Protein AF-A0A392NB30-F1 (afdb_monomer)

Radius of gyration: 16.65 Å; Cα contacts (8 Å, |Δi|>4): 95; chains: 1; bounding box: 42×25×42 Å

Nearest PDB structures (foldseek):
  8j9j-assembly1_S3  TM=2.472E-01  e=7.189E+00  Euglena gracilis

InterPro domains:
  IPR003953 FAD-dependent oxidoreductase 2, FAD-binding domain [PF00890] (4-85)
  IPR030664 FAD-dependent oxidoreductase SdhA/FrdA/AprA [PTHR11632] (3-85)
  IPR036188 FAD/NAD(P)-binding domain superfamily [G3DSA:3.50.50.60] (1-84)
  IPR036188 FAD/NAD(P)-binding domain superfamily [SSF51905] (3-79)

Sequence (85 aa):
MDSDGTCQGVIALNMEDGTLHRFQAASTILATGGYGRAYFSATSAHTCTGDGNAMVARAGIPLEDLEFVQFHPTGIYGAGCLITE

Secondary structure (DSSP, 8-state):
--TT----EEEEE-TTT--EEEEE-S---------GGGSSS-SS-TT-S-HHHHHHHHTTPPP--TT-----TTBPTTT-PBPP-

Solvent-accessible surface area (backbone atoms only — not comparable to full-atom values): 5646 Å² total; per-residue (Å²): 100,56,97,85,67,47,66,53,48,50,77,45,72,40,86,89,80,69,47,80,44,76,50,74,37,92,72,75,84,85,83,62,74,52,44,48,56,80,44,97,78,42,65,54,56,92,78,22,64,23,64,49,60,51,51,40,49,74,70,72,42,86,85,76,73,82,84,72,74,88,80,75,93,53,44,40,84,96,75,20,48,74,50,84,132

pLDDT: mean 97.42, std 1.93, range [87.88, 98.75]

Organism: NCBI:txid97028

Structure (mmCIF, N/CA/C/O backbone):
data_AF-A0A392NB30-F1
#
_entry.id   AF-A0A392NB30-F1
#
loop_
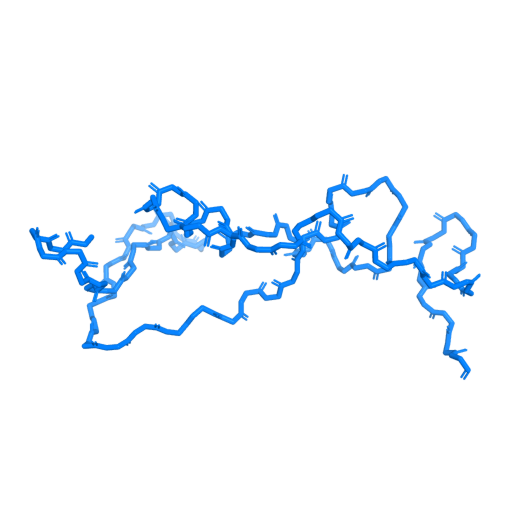_atom_site.group_PDB
_atom_site.id
_atom_site.type_symbol
_atom_site.label_atom_id
_atom_site.label_alt_id
_atom_site.label_comp_id
_atom_site.label_asym_id
_atom_site.label_entity_id
_atom_site.label_seq_id
_atom_site.pdbx_PDB_ins_code
_atom_site.Cartn_x
_atom_site.Cartn_y
_atom_site.Cartn_z
_atom_site.occupancy
_atom_site.B_iso_or_equiv
_atom_site.auth_seq_id
_atom_site.auth_comp_id
_atom_site.auth_asym_id
_atom_site.auth_atom_id
_atom_site.pdbx_PDB_model_num
ATOM 1 N N . MET A 1 1 ? -11.070 7.836 14.246 1.00 87.88 1 MET A N 1
ATOM 2 C CA . MET A 1 1 ? -10.396 8.171 15.512 1.00 87.88 1 MET A CA 1
ATOM 3 C C . MET A 1 1 ? -11.441 8.649 16.493 1.00 87.88 1 MET A C 1
ATOM 5 O O . MET A 1 1 ? -12.523 9.031 16.049 1.00 87.88 1 MET A O 1
ATOM 9 N N . ASP A 1 2 ? -11.161 8.561 17.785 1.00 92.62 2 ASP A N 1
ATOM 10 C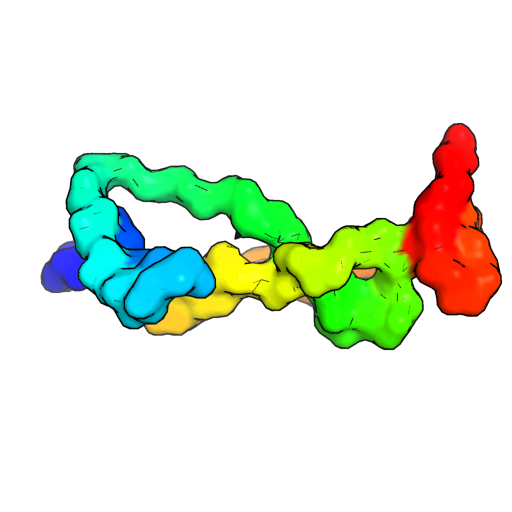 CA . ASP A 1 2 ? -11.966 9.258 18.791 1.00 92.62 2 ASP A CA 1
ATOM 11 C C . ASP A 1 2 ? -11.635 10.762 18.822 1.00 92.62 2 ASP A C 1
ATOM 13 O O . A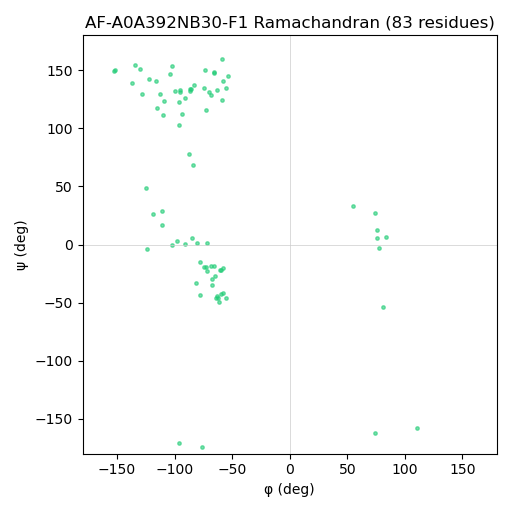SP A 1 2 ? -10.898 11.265 17.969 1.00 92.62 2 ASP A O 1
ATOM 17 N N . SER A 1 3 ? -12.218 11.485 19.780 1.00 91.00 3 SER A N 1
ATOM 18 C CA . SER A 1 3 ? -11.985 12.919 19.982 1.00 91.00 3 SER A CA 1
ATOM 19 C C . SER A 1 3 ? -10.533 13.268 20.298 1.00 91.00 3 SER A C 1
ATOM 21 O O . SER A 1 3 ? -10.127 14.402 20.062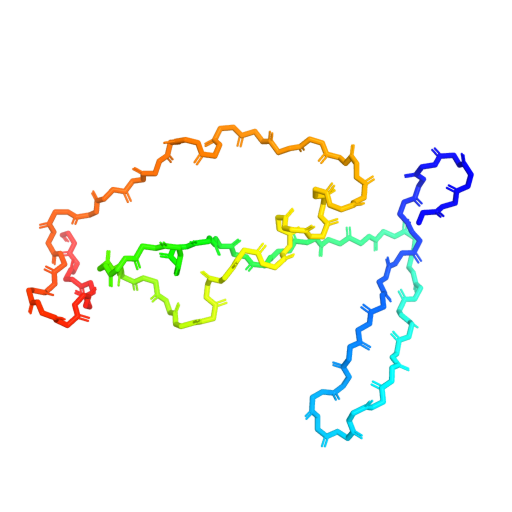 1.00 91.00 3 SER A O 1
ATOM 23 N N . ASP A 1 4 ? -9.762 12.302 20.794 1.00 93.19 4 ASP A N 1
ATOM 24 C CA . ASP A 1 4 ? -8.391 12.497 21.261 1.00 93.19 4 ASP A CA 1
ATOM 25 C C . ASP A 1 4 ? -7.368 12.098 20.180 1.00 93.19 4 ASP A C 1
ATOM 27 O O . ASP A 1 4 ? -6.160 12.155 20.399 1.00 93.19 4 ASP A O 1
ATOM 31 N N . GLY A 1 5 ? -7.842 11.704 18.990 1.00 93.56 5 GLY A N 1
ATOM 32 C CA . GLY A 1 5 ? -7.004 11.288 17.864 1.00 93.56 5 GLY A CA 1
ATOM 33 C C . GLY A 1 5 ? -6.559 9.824 17.926 1.00 93.56 5 GLY A C 1
ATOM 34 O O . GLY A 1 5 ? -5.794 9.378 17.068 1.00 93.56 5 GLY A O 1
ATOM 35 N N . THR A 1 6 ? -7.054 9.038 18.882 1.00 96.62 6 THR A N 1
ATOM 36 C CA . THR A 1 6 ? -6.665 7.631 19.021 1.00 96.62 6 THR A CA 1
ATOM 37 C C . THR A 1 6 ? -7.317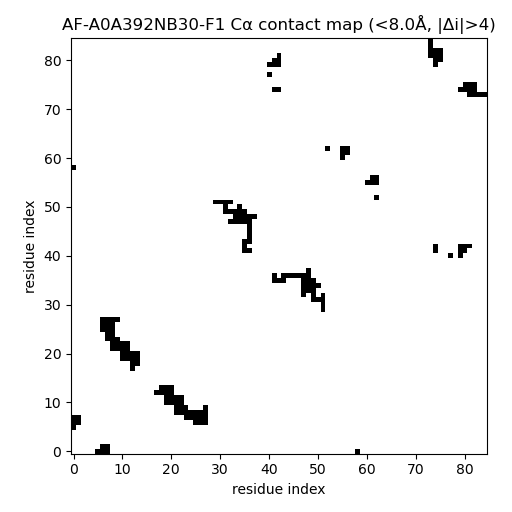 6.791 17.925 1.00 96.62 6 THR A C 1
ATOM 39 O O . THR A 1 6 ? -8.508 6.920 17.610 1.00 96.62 6 THR A O 1
ATOM 42 N N . CYS A 1 7 ? -6.532 5.909 17.304 1.00 97.38 7 CYS A N 1
ATOM 43 C CA . CYS A 1 7 ? -7.055 4.929 16.360 1.00 97.38 7 CYS A CA 1
ATOM 44 C C . CYS A 1 7 ? -7.915 3.897 17.104 1.00 97.38 7 CYS A C 1
ATOM 46 O O . CYS A 1 7 ? -7.466 3.299 18.071 1.00 97.38 7 CYS A O 1
ATOM 48 N N . GLN A 1 8 ? -9.139 3.672 16.626 1.00 97.62 8 GLN A N 1
ATOM 49 C CA . GLN A 1 8 ? -10.122 2.777 17.255 1.00 97.62 8 GLN A CA 1
ATOM 50 C C . GLN A 1 8 ? -10.372 1.510 16.415 1.00 97.62 8 GLN A C 1
ATOM 52 O O . GLN A 1 8 ? -11.395 0.841 16.577 1.00 97.62 8 GLN A O 1
ATOM 57 N N . GLY A 1 9 ? -9.478 1.214 15.464 1.00 98.12 9 GLY A N 1
ATOM 58 C CA . GLY A 1 9 ? -9.653 0.159 14.470 1.00 98.12 9 GLY A CA 1
ATOM 59 C C . GLY A 1 9 ? -9.866 0.673 13.045 1.00 98.12 9 GLY A C 1
ATOM 60 O O . GLY A 1 9 ? -9.509 1.807 12.720 1.00 98.12 9 GLY A O 1
ATOM 61 N N . VAL A 1 10 ? -10.465 -0.163 12.191 1.00 98.44 10 VAL A N 1
ATOM 62 C CA . VAL A 1 10 ? -10.682 0.122 10.760 1.00 98.44 10 VAL A CA 1
ATOM 63 C C . VAL A 1 10 ? -12.099 -0.221 10.303 1.00 98.44 10 VAL A C 1
ATOM 65 O O . VAL A 1 10 ? -12.771 -1.089 10.863 1.00 98.44 10 VAL A O 1
ATOM 68 N N . ILE A 1 11 ? -12.542 0.464 9.248 1.00 98.31 11 ILE A N 1
ATOM 69 C CA . ILE A 1 11 ? -13.675 0.041 8.422 1.00 98.31 11 ILE A CA 1
ATOM 70 C C . ILE A 1 11 ? -13.094 -0.625 7.179 1.00 98.31 11 ILE A C 1
ATOM 72 O O . ILE A 1 11 ? -12.202 -0.054 6.552 1.00 98.31 11 ILE A O 1
ATOM 76 N N . ALA A 1 12 ? -13.601 -1.799 6.820 1.00 98.62 12 ALA A N 1
ATOM 77 C CA . ALA A 1 12 ? -13.192 -2.510 5.617 1.00 98.62 12 ALA A CA 1
ATOM 78 C C . ALA A 1 12 ? -14.406 -2.937 4.791 1.00 98.62 12 ALA A C 1
ATOM 80 O O . ALA A 1 12 ? -15.487 -3.187 5.328 1.00 98.62 12 ALA A O 1
ATOM 81 N N . LEU A 1 13 ? -14.201 -3.027 3.480 1.00 98.62 13 LEU A N 1
ATOM 82 C CA . LEU A 1 13 ? -15.140 -3.624 2.541 1.00 98.62 13 LEU A CA 1
ATOM 83 C C . LEU A 1 13 ? -14.809 -5.111 2.405 1.00 98.62 13 LEU A C 1
ATOM 85 O O . LEU A 1 13 ? -13.672 -5.456 2.081 1.00 98.62 13 LEU A O 1
ATOM 89 N N . ASN A 1 14 ? -15.789 -5.985 2.625 1.00 98.50 14 ASN A N 1
ATOM 90 C CA . ASN A 1 14 ? -15.665 -7.376 2.223 1.00 98.50 14 ASN A CA 1
ATOM 91 C C . ASN A 1 14 ? -15.777 -7.451 0.695 1.00 98.50 14 ASN A C 1
ATOM 93 O O . ASN A 1 14 ? -16.809 -7.118 0.116 1.00 98.50 14 ASN A O 1
ATOM 97 N N . MET A 1 15 ? -14.699 -7.878 0.046 1.00 98.19 15 MET A N 1
ATOM 98 C CA . MET A 1 15 ? -14.620 -7.944 -1.412 1.00 98.19 15 MET A CA 1
ATOM 99 C C . MET A 1 15 ? -15.460 -9.081 -2.012 1.00 98.19 15 MET A C 1
ATOM 101 O O . MET A 1 15 ? -15.754 -9.033 -3.202 1.00 98.19 15 MET A O 1
ATOM 105 N N . GLU A 1 16 ? -15.840 -10.090 -1.220 1.00 98.50 16 GLU A N 1
ATOM 106 C CA . GLU A 1 16 ? -16.652 -11.220 -1.690 1.00 98.50 16 GLU A CA 1
ATOM 107 C C . GLU A 1 16 ? -18.137 -10.852 -1.826 1.00 98.50 16 GLU A C 1
ATOM 109 O O . GLU A 1 16 ? -18.767 -11.199 -2.823 1.00 98.50 16 GLU A O 1
ATOM 114 N N . ASP A 1 17 ? -18.690 -10.128 -0.848 1.00 98.25 17 ASP A N 1
ATOM 115 C CA . ASP A 1 17 ? -20.135 -9.869 -0.747 1.00 98.25 17 ASP A CA 1
ATOM 116 C C . ASP A 1 17 ? -20.519 -8.376 -0.701 1.00 98.25 17 ASP A C 1
ATOM 118 O O . ASP A 1 17 ? -21.704 -8.037 -0.694 1.00 98.25 17 ASP A O 1
ATOM 122 N N . GLY A 1 18 ? -19.541 -7.467 -0.679 1.00 98.50 18 GLY A N 1
ATOM 123 C CA . GLY A 1 18 ? -19.752 -6.018 -0.654 1.00 98.50 18 GLY A CA 1
ATOM 124 C C . GLY A 1 18 ? -20.197 -5.449 0.697 1.00 98.50 18 GLY A C 1
ATOM 125 O O . GLY A 1 18 ? -20.504 -4.257 0.784 1.00 98.50 18 GLY A O 1
ATOM 126 N N . THR A 1 19 ? -20.246 -6.253 1.760 1.00 98.75 19 THR A N 1
ATOM 127 C CA . THR A 1 19 ? -20.631 -5.775 3.094 1.00 98.75 19 THR A CA 1
ATOM 128 C C . THR A 1 19 ? -19.528 -4.937 3.741 1.00 98.75 19 THR A C 1
ATOM 130 O O . THR A 1 19 ? -18.336 -5.126 3.497 1.00 98.75 19 THR A O 1
ATOM 133 N N . LEU A 1 20 ? -19.919 -3.988 4.595 1.00 98.62 20 LEU A N 1
ATOM 134 C CA . LEU A 1 20 ? -18.978 -3.187 5.378 1.00 98.62 20 LEU A CA 1
ATOM 135 C C . LEU A 1 20 ? -18.795 -3.786 6.769 1.00 98.62 20 LEU A C 1
ATOM 137 O O . LEU A 1 20 ? -19.766 -4.033 7.485 1.00 98.62 20 LEU A O 1
ATOM 141 N N . HIS A 1 21 ? -17.539 -3.940 7.174 1.00 98.44 21 HIS A N 1
ATOM 142 C CA . HIS A 1 21 ? -17.152 -4.487 8.470 1.00 98.44 21 HIS A CA 1
ATOM 143 C C . HIS A 1 21 ? -16.413 -3.439 9.290 1.00 98.44 21 HIS A C 1
ATOM 145 O O . HIS A 1 21 ? -15.596 -2.677 8.770 1.00 98.44 21 HIS A O 1
ATOM 151 N N . ARG A 1 22 ? -16.693 -3.411 10.595 1.00 98.31 22 ARG A N 1
ATOM 152 C CA . ARG A 1 22 ? -15.983 -2.580 11.574 1.00 98.31 22 ARG A CA 1
ATOM 153 C C . ARG A 1 22 ? -15.148 -3.485 12.461 1.00 98.31 22 ARG A C 1
ATOM 155 O O . ARG A 1 22 ? -15.695 -4.213 13.283 1.00 98.31 22 ARG A O 1
ATOM 162 N N . PHE A 1 23 ? -13.834 -3.394 12.326 1.00 98.31 23 PHE A N 1
ATOM 163 C CA . PHE A 1 23 ? -12.895 -4.097 13.189 1.00 98.31 23 PHE A CA 1
ATOM 164 C C . PHE A 1 23 ? -12.452 -3.136 14.284 1.00 98.31 23 PHE A C 1
ATOM 166 O O . PHE A 1 23 ? -11.659 -2.239 14.012 1.00 98.31 23 PHE A O 1
ATOM 173 N N . GLN A 1 24 ? -12.994 -3.283 15.494 1.00 98.12 24 GLN A N 1
ATOM 174 C CA . GLN A 1 24 ? -12.576 -2.502 16.662 1.00 98.12 24 GLN A CA 1
ATOM 175 C C . GLN A 1 24 ? -11.398 -3.180 17.357 1.00 98.12 24 GLN A C 1
ATOM 177 O O . GLN A 1 24 ? -11.427 -4.387 17.594 1.00 98.12 24 GLN A O 1
ATOM 182 N N . ALA A 1 25 ? -10.374 -2.405 17.703 1.00 97.62 25 ALA A N 1
ATOM 183 C CA . ALA A 1 25 ? -9.195 -2.909 18.396 1.00 97.62 25 ALA A CA 1
ATOM 184 C C . ALA A 1 25 ? -8.543 -1.804 19.230 1.00 97.62 25 ALA A C 1
ATOM 186 O O . ALA A 1 25 ? -8.567 -0.640 18.837 1.00 97.62 25 ALA A O 1
ATOM 187 N N . ALA A 1 26 ? -7.916 -2.187 20.347 1.00 96.88 26 ALA A N 1
ATOM 188 C CA . ALA A 1 26 ? -7.122 -1.269 21.169 1.00 96.88 26 ALA A CA 1
ATOM 189 C C . ALA A 1 26 ? -5.842 -0.798 20.450 1.00 96.88 26 ALA A C 1
ATOM 191 O O . ALA A 1 26 ? -5.384 0.316 20.673 1.00 96.88 26 ALA A O 1
ATOM 192 N N . SER A 1 27 ? -5.298 -1.637 19.560 1.00 97.56 27 SER A N 1
ATOM 193 C CA . SER A 1 27 ? -4.136 -1.331 18.723 1.00 97.56 27 SER A CA 1
ATOM 194 C C . SER A 1 27 ? -4.379 -1.826 17.301 1.00 97.56 27 SER A C 1
ATOM 196 O O . SER A 1 27 ? -4.900 -2.921 17.103 1.00 97.56 27 SER A O 1
ATOM 198 N N . THR A 1 28 ? -3.980 -1.033 16.306 1.00 98.12 28 THR A N 1
ATOM 199 C CA . THR A 1 28 ? -4.092 -1.363 14.875 1.00 98.12 28 THR A CA 1
ATOM 200 C C . THR A 1 28 ? -2.737 -1.171 14.210 1.00 98.12 28 THR A C 1
ATOM 202 O O . THR A 1 28 ? -2.131 -0.113 14.356 1.00 98.12 28 THR A O 1
ATOM 205 N N . ILE A 1 29 ? -2.269 -2.178 13.470 1.00 98.19 29 ILE A N 1
ATOM 206 C CA . ILE A 1 29 ? -0.997 -2.135 12.741 1.00 98.19 29 ILE A CA 1
ATOM 207 C C . ILE A 1 29 ? -1.300 -2.056 11.246 1.00 98.19 29 ILE A C 1
ATOM 209 O O . ILE A 1 29 ? -1.978 -2.928 10.704 1.00 98.19 29 ILE A O 1
ATOM 213 N N . LEU A 1 30 ? -0.779 -1.028 10.575 1.00 98.31 30 LEU A N 1
ATOM 214 C CA . LEU A 1 30 ? -0.792 -0.946 9.117 1.00 98.31 30 LEU A CA 1
ATOM 215 C C . LEU A 1 30 ? 0.525 -1.506 8.574 1.00 98.31 30 LEU A C 1
ATOM 217 O O . LEU A 1 30 ? 1.583 -0.920 8.768 1.00 98.31 30 LEU A O 1
ATOM 221 N N . ALA A 1 31 ? 0.443 -2.642 7.887 1.00 98.38 31 ALA A N 1
ATOM 222 C CA . ALA A 1 31 ? 1.567 -3.305 7.225 1.00 98.38 31 ALA A CA 1
ATOM 223 C C . ALA A 1 31 ? 1.243 -3.538 5.738 1.00 98.38 31 ALA A C 1
ATOM 225 O O . ALA A 1 31 ? 1.358 -4.641 5.215 1.00 98.38 31 ALA A O 1
ATOM 226 N N . THR A 1 32 ? 0.758 -2.493 5.062 1.00 98.44 32 THR A N 1
ATOM 227 C CA . THR A 1 32 ? 0.124 -2.578 3.732 1.00 98.44 32 THR A CA 1
ATOM 228 C C . THR A 1 32 ? 1.102 -2.559 2.550 1.00 98.44 32 THR A C 1
ATOM 230 O O . THR A 1 32 ? 0.669 -2.496 1.404 1.00 98.44 32 THR A O 1
ATOM 233 N N . GLY A 1 33 ? 2.414 -2.589 2.800 1.00 98.44 33 GLY A N 1
ATOM 234 C CA . GLY A 1 33 ? 3.439 -2.475 1.757 1.00 98.44 33 GLY A CA 1
ATOM 235 C C . GLY A 1 33 ? 3.593 -1.055 1.194 1.00 98.44 33 GLY A C 1
ATOM 236 O O . GLY A 1 33 ? 3.198 -0.081 1.830 1.00 98.44 33 GLY A O 1
ATOM 237 N N . GLY A 1 34 ? 4.215 -0.946 0.014 1.00 98.19 34 GLY A N 1
ATOM 238 C CA . GLY A 1 34 ? 4.535 0.329 -0.642 1.00 98.19 34 GLY A CA 1
ATOM 239 C C . GLY A 1 34 ? 3.522 0.789 -1.701 1.00 98.19 34 GLY A C 1
ATOM 240 O O . GLY A 1 34 ? 2.462 0.194 -1.891 1.00 98.19 34 GLY A O 1
ATOM 241 N N . TYR A 1 35 ? 3.892 1.844 -2.433 1.00 98.50 35 TYR A N 1
ATOM 242 C CA . TYR A 1 35 ? 3.055 2.536 -3.429 1.00 98.50 35 TYR A CA 1
ATOM 243 C C . TYR A 1 35 ? 3.642 2.501 -4.854 1.00 98.50 35 TYR A C 1
ATOM 245 O O . TYR A 1 35 ? 3.370 3.375 -5.675 1.00 98.50 35 TYR A O 1
ATOM 253 N N . GLY A 1 36 ? 4.454 1.487 -5.177 1.00 98.25 36 GLY A N 1
ATOM 254 C CA . GLY A 1 36 ? 5.176 1.413 -6.455 1.00 98.25 36 GLY A CA 1
ATOM 255 C C . GLY A 1 36 ? 4.284 1.447 -7.702 1.00 98.25 36 GLY A C 1
ATOM 256 O O . GLY A 1 36 ? 4.748 1.833 -8.774 1.00 98.25 36 GLY A O 1
ATOM 257 N N . ARG A 1 37 ? 2.984 1.137 -7.576 1.00 98.00 37 ARG A N 1
ATOM 258 C CA . ARG A 1 37 ? 2.013 1.276 -8.675 1.00 98.00 37 ARG A CA 1
ATOM 259 C C . ARG A 1 37 ? 1.629 2.705 -9.040 1.00 98.00 37 ARG A C 1
ATOM 261 O O . ARG A 1 37 ? 0.882 2.886 -9.995 1.00 98.00 37 ARG A O 1
ATOM 268 N N . ALA A 1 38 ? 2.196 3.704 -8.373 1.00 98.06 38 ALA A N 1
ATOM 269 C CA . ALA A 1 38 ? 2.185 5.083 -8.850 1.00 98.06 38 ALA A CA 1
ATOM 270 C C . ALA A 1 38 ? 3.041 5.296 -10.121 1.00 98.06 38 ALA A C 1
ATOM 272 O O . ALA A 1 38 ? 2.854 6.290 -10.819 1.00 98.06 38 ALA A O 1
ATOM 273 N N . TYR A 1 39 ? 3.964 4.379 -10.441 1.00 98.31 39 TYR A N 1
ATOM 274 C CA . TYR A 1 39 ? 4.881 4.494 -11.579 1.00 98.31 39 TYR A CA 1
ATOM 275 C C . TYR A 1 39 ? 4.469 3.597 -12.749 1.00 98.31 39 TYR A C 1
ATOM 277 O O . TYR A 1 39 ? 3.974 2.486 -12.561 1.00 98.31 39 TYR A O 1
ATOM 285 N N . PHE A 1 40 ? 4.726 4.066 -13.977 1.00 97.75 40 PHE A N 1
ATOM 286 C CA . PHE A 1 40 ? 4.407 3.324 -15.203 1.00 97.75 40 PHE A CA 1
ATOM 287 C C . PHE A 1 40 ? 5.182 2.000 -15.314 1.00 97.75 40 PHE A C 1
ATOM 289 O O . PHE A 1 40 ? 4.604 0.970 -15.646 1.00 97.75 40 PHE A O 1
ATOM 296 N N . SER A 1 41 ? 6.483 2.027 -15.006 1.00 97.25 41 SER A N 1
ATOM 297 C CA . SER A 1 41 ? 7.356 0.850 -14.961 1.00 97.25 41 SER A CA 1
ATOM 298 C C . SER A 1 41 ? 7.828 0.631 -13.528 1.00 97.25 41 SER A C 1
ATOM 300 O O . SER A 1 41 ? 8.509 1.491 -12.973 1.00 97.25 41 SER A O 1
ATOM 302 N N . ALA A 1 42 ? 7.472 -0.509 -12.936 1.00 97.62 42 ALA A N 1
ATOM 303 C CA . ALA A 1 42 ? 7.812 -0.862 -11.560 1.00 97.62 42 ALA A CA 1
ATOM 304 C C . ALA A 1 42 ? 7.905 -2.385 -11.389 1.00 97.62 42 AL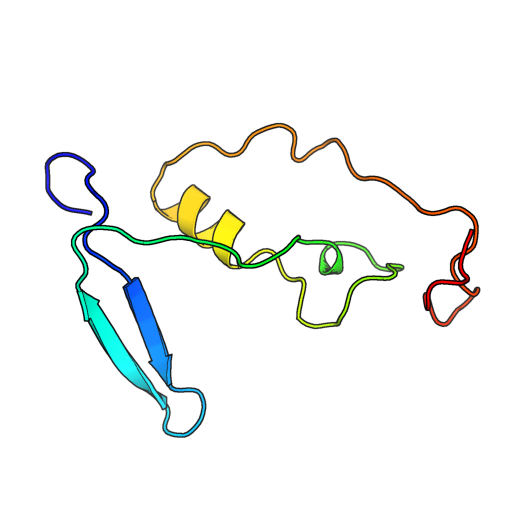A A C 1
ATOM 306 O O . ALA A 1 42 ? 7.175 -3.131 -12.041 1.00 97.62 42 ALA A O 1
ATOM 307 N N . THR A 1 43 ? 8.750 -2.836 -10.459 1.00 98.25 43 THR A N 1
ATOM 308 C CA . THR A 1 43 ? 8.863 -4.254 -10.063 1.00 98.25 43 THR A CA 1
ATOM 309 C C . THR A 1 43 ? 7.738 -4.702 -9.130 1.00 98.25 43 THR A C 1
ATOM 311 O O . THR A 1 43 ? 7.534 -5.896 -8.917 1.00 98.25 43 THR A O 1
ATOM 314 N N . SER A 1 44 ? 7.003 -3.749 -8.553 1.00 98.00 44 SER A N 1
ATOM 315 C CA . SER A 1 44 ? 5.958 -4.004 -7.568 1.00 98.00 44 SER A CA 1
ATOM 316 C C . SER A 1 44 ? 4.773 -4.780 -8.152 1.00 98.00 44 SER A C 1
ATOM 318 O O . SER A 1 44 ? 4.379 -4.605 -9.309 1.00 98.00 44 SER A O 1
ATOM 320 N N . ALA A 1 45 ? 4.124 -5.592 -7.317 1.00 98.25 45 ALA A N 1
ATOM 321 C CA . ALA A 1 45 ? 2.860 -6.232 -7.670 1.00 98.25 45 ALA A CA 1
ATOM 322 C C . ALA A 1 45 ? 1.775 -5.191 -8.006 1.00 98.25 45 ALA A C 1
ATOM 324 O O . ALA A 1 45 ? 1.867 -4.026 -7.61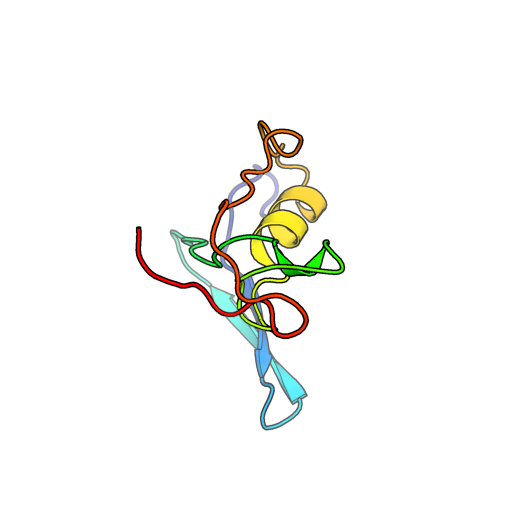5 1.00 98.25 45 ALA A O 1
ATOM 325 N N . HIS A 1 46 ? 0.728 -5.598 -8.732 1.00 97.88 46 HIS A N 1
ATOM 326 C CA . HIS A 1 46 ? -0.417 -4.727 -9.062 1.00 97.88 46 HIS A CA 1
ATOM 327 C C . HIS A 1 46 ? -1.149 -4.184 -7.831 1.00 97.88 46 HIS A C 1
ATOM 329 O O . HIS A 1 46 ? -1.793 -3.146 -7.916 1.00 97.88 46 HIS A O 1
ATOM 335 N N . THR A 1 47 ? -1.002 -4.849 -6.690 1.00 98.50 47 THR A N 1
ATOM 336 C CA . THR A 1 47 ? -1.635 -4.508 -5.413 1.00 98.50 47 THR A CA 1
ATOM 337 C C . THR A 1 47 ? -0.801 -3.572 -4.532 1.00 98.50 47 THR A C 1
ATOM 339 O O . THR A 1 47 ? -1.232 -3.223 -3.441 1.00 98.50 47 THR A O 1
ATOM 342 N N . CYS A 1 48 ? 0.390 -3.141 -4.964 1.00 98.50 48 CYS A N 1
ATOM 343 C CA . CYS A 1 48 ? 1.209 -2.177 -4.219 1.00 98.50 48 CYS A CA 1
ATOM 344 C C . CYS A 1 48 ? 0.772 -0.731 -4.515 1.00 98.50 48 CYS A C 1
ATOM 346 O O . CYS A 1 48 ? 1.492 0.019 -5.184 1.00 98.50 48 CYS A O 1
ATOM 348 N N . THR A 1 49 ? -0.427 -0.367 -4.058 1.00 98.62 49 THR A N 1
ATOM 349 C CA . THR A 1 49 ? -1.140 0.883 -4.392 1.00 98.62 49 THR A CA 1
ATOM 350 C C . THR A 1 49 ? -1.088 1.960 -3.307 1.00 98.62 49 THR A C 1
ATOM 352 O O . THR A 1 49 ? -1.607 3.053 -3.513 1.00 98.62 49 THR A O 1
ATOM 355 N N . GLY A 1 50 ? -0.433 1.703 -2.170 1.00 98.44 50 GLY A N 1
ATOM 356 C CA . GLY A 1 50 ? -0.295 2.694 -1.097 1.00 98.44 50 GLY A CA 1
ATOM 357 C C . GLY A 1 50 ? -1.566 2.931 -0.274 1.00 98.44 50 GLY A C 1
ATOM 358 O O . GLY A 1 50 ? -1.742 4.016 0.280 1.00 98.44 50 GLY A O 1
ATOM 359 N N . ASP A 1 51 ? -2.453 1.939 -0.167 1.00 98.56 51 ASP A N 1
ATOM 360 C CA . ASP A 1 51 ? -3.752 2.091 0.504 1.00 98.56 51 ASP A CA 1
ATOM 361 C C . ASP A 1 51 ? -3.611 2.532 1.971 1.00 98.56 51 ASP A C 1
ATOM 363 O O . ASP A 1 51 ? -4.335 3.422 2.425 1.00 98.56 51 ASP A O 1
ATOM 367 N N . GLY A 1 52 ? -2.640 1.964 2.700 1.00 98.44 52 GLY A N 1
ATOM 368 C CA . GLY A 1 52 ? -2.316 2.360 4.074 1.00 98.44 52 GLY A CA 1
ATOM 369 C C . GLY A 1 52 ? -1.804 3.790 4.181 1.00 98.44 52 GLY A C 1
ATOM 370 O O . GLY A 1 52 ? -2.315 4.547 5.004 1.00 98.44 52 GLY A O 1
ATOM 371 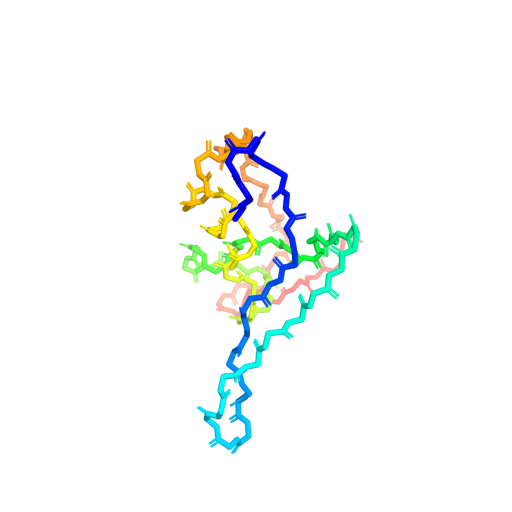N N . ASN A 1 53 ? -0.883 4.196 3.303 1.00 98.50 53 ASN A N 1
ATOM 372 C CA . ASN A 1 53 ? -0.400 5.577 3.224 1.00 98.50 53 ASN A CA 1
ATOM 373 C C . ASN A 1 53 ? -1.580 6.539 3.039 1.00 98.50 53 ASN A C 1
ATOM 375 O O . ASN A 1 53 ? -1.714 7.528 3.758 1.00 98.50 53 ASN A O 1
ATOM 379 N N . ALA A 1 54 ? -2.491 6.212 2.124 1.00 98.38 54 ALA A N 1
ATOM 380 C CA . ALA A 1 54 ? -3.659 7.035 1.858 1.00 98.38 54 ALA A CA 1
ATOM 381 C C . ALA A 1 54 ? -4.649 7.064 3.043 1.00 98.38 54 ALA A C 1
ATOM 383 O O . ALA A 1 54 ? -5.269 8.100 3.287 1.00 98.38 54 ALA A O 1
ATOM 384 N N . MET A 1 55 ? -4.806 5.967 3.800 1.00 98.31 55 MET A N 1
ATOM 385 C CA . MET A 1 55 ? -5.606 5.951 5.038 1.00 98.31 55 MET A CA 1
ATOM 386 C C . MET A 1 55 ? -5.030 6.896 6.097 1.00 98.31 55 MET A C 1
ATOM 388 O O . MET A 1 55 ? -5.781 7.672 6.686 1.00 98.31 55 MET A O 1
ATOM 392 N N . VAL A 1 56 ? -3.712 6.853 6.296 1.00 97.62 56 VAL A N 1
ATOM 393 C CA . VAL A 1 56 ? -2.972 7.712 7.234 1.00 97.62 56 VAL A CA 1
ATOM 394 C C . VAL A 1 56 ? -3.119 9.185 6.844 1.00 97.62 56 VAL A C 1
ATOM 396 O O . VAL A 1 56 ? -3.556 9.992 7.666 1.00 97.62 56 VAL A O 1
ATOM 399 N N . ALA A 1 57 ? -2.891 9.517 5.569 1.00 97.69 57 ALA A N 1
ATOM 400 C CA . ALA A 1 57 ? -3.053 10.878 5.058 1.00 97.69 57 ALA A CA 1
ATOM 401 C C . ALA A 1 57 ? -4.491 11.405 5.230 1.00 97.69 57 ALA A C 1
ATOM 403 O O . ALA A 1 57 ? -4.691 12.537 5.668 1.00 97.69 57 ALA A O 1
ATOM 404 N N . ARG A 1 58 ? -5.515 10.581 4.950 1.00 97.62 58 ARG A N 1
ATOM 405 C CA . ARG A 1 58 ? -6.930 10.950 5.171 1.00 97.62 58 ARG A CA 1
ATOM 406 C C . ARG A 1 58 ? -7.279 11.149 6.645 1.00 97.62 58 ARG A C 1
ATOM 408 O O . ARG A 1 58 ? -8.200 11.903 6.943 1.00 97.62 58 ARG A O 1
ATOM 415 N N . ALA A 1 59 ? -6.570 10.482 7.550 1.00 96.44 59 ALA A N 1
ATOM 416 C CA . ALA A 1 59 ? -6.716 10.668 8.988 1.00 96.44 59 ALA A CA 1
ATOM 417 C C . ALA A 1 59 ? -5.964 11.907 9.517 1.00 96.44 59 ALA A C 1
ATOM 419 O O . ALA A 1 59 ? -5.992 12.157 10.718 1.00 96.44 59 ALA A O 1
ATOM 420 N N . GLY A 1 60 ? -5.300 12.680 8.646 1.00 95.62 60 GLY A N 1
ATOM 421 C CA . GLY A 1 60 ? -4.538 13.870 9.031 1.00 95.62 60 GLY A CA 1
ATOM 422 C C . GLY A 1 60 ? -3.192 13.566 9.692 1.00 95.62 60 GLY A C 1
ATOM 423 O O . GLY A 1 60 ? -2.578 14.469 10.254 1.00 95.62 60 GLY A O 1
ATOM 424 N N . ILE A 1 61 ? -2.726 12.315 9.634 1.00 97.12 61 ILE A N 1
ATOM 425 C CA . ILE A 1 61 ? -1.397 11.933 10.116 1.00 97.12 61 ILE A CA 1
ATOM 426 C C . ILE A 1 61 ? -0.385 12.179 8.981 1.00 97.12 61 ILE A C 1
ATOM 428 O O . ILE A 1 61 ? -0.655 11.788 7.839 1.00 97.12 61 ILE A O 1
ATOM 432 N N . PRO A 1 62 ? 0.769 12.814 9.257 1.00 97.88 62 PRO A N 1
ATOM 433 C CA . PRO A 1 62 ? 1.786 13.061 8.244 1.00 97.88 62 PRO A CA 1
ATOM 434 C C . PRO A 1 62 ? 2.418 11.763 7.729 1.00 97.88 62 PRO A C 1
ATOM 436 O O . PRO A 1 62 ? 2.587 10.789 8.461 1.00 97.88 62 PRO A O 1
ATOM 439 N N . LEU A 1 63 ? 2.791 11.790 6.452 1.00 98.44 63 LEU A N 1
ATOM 440 C CA . LEU A 1 63 ? 3.702 10.831 5.835 1.00 98.44 63 LEU A CA 1
ATOM 441 C C . LEU A 1 63 ? 5.075 11.496 5.707 1.00 98.44 63 LEU A C 1
ATOM 443 O O . LEU A 1 63 ? 5.158 12.719 5.606 1.00 98.44 63 LEU A O 1
ATOM 447 N N . GLU A 1 64 ? 6.128 10.692 5.695 1.00 98.44 64 GLU A N 1
ATOM 448 C CA . GLU A 1 64 ? 7.516 11.153 5.668 1.00 98.44 64 GLU A CA 1
ATOM 449 C C . GLU A 1 64 ? 8.231 10.574 4.440 1.00 98.44 64 GLU A C 1
ATOM 451 O O . GLU A 1 64 ? 7.951 9.437 4.046 1.00 98.44 64 GLU A O 1
ATOM 456 N N . ASP A 1 65 ? 9.110 11.374 3.828 1.00 98.38 65 ASP A N 1
ATOM 457 C CA . ASP A 1 65 ? 10.066 10.972 2.786 1.00 98.38 65 ASP A CA 1
ATOM 458 C C . ASP A 1 65 ? 9.466 10.271 1.545 1.00 98.38 65 ASP A C 1
ATOM 460 O O . ASP A 1 65 ? 10.090 9.411 0.916 1.00 98.38 65 ASP A O 1
ATOM 464 N N . LEU A 1 66 ? 8.244 10.644 1.143 1.00 98.38 66 LEU A N 1
ATOM 465 C CA . LEU A 1 66 ? 7.563 10.066 -0.029 1.00 98.38 66 LEU A CA 1
ATOM 466 C C . LEU A 1 66 ? 8.251 10.391 -1.364 1.00 98.38 66 LEU A C 1
ATOM 468 O O . LEU A 1 66 ? 7.983 9.739 -2.372 1.00 98.38 66 LEU A O 1
ATOM 472 N N . GLU A 1 67 ? 9.110 11.401 -1.403 1.00 98.38 67 GLU A N 1
ATOM 473 C CA . GLU A 1 67 ? 9.893 11.768 -2.580 1.00 98.38 67 GLU A CA 1
ATOM 474 C C . GLU A 1 67 ? 11.063 10.807 -2.854 1.00 98.38 67 GLU A C 1
ATOM 476 O O . GLU A 1 67 ? 11.561 10.749 -3.983 1.00 98.38 67 GLU A O 1
ATOM 481 N N . PHE A 1 68 ? 11.498 10.026 -1.860 1.00 98.62 68 PHE A N 1
ATOM 482 C CA . PHE A 1 68 ? 12.655 9.138 -1.974 1.00 98.62 68 PHE A CA 1
ATOM 483 C C . PHE A 1 68 ? 12.266 7.761 -2.521 1.00 98.62 68 PHE A C 1
ATOM 485 O O . PHE A 1 68 ? 12.180 6.765 -1.801 1.00 98.62 68 PHE A O 1
ATOM 492 N N . VAL A 1 69 ? 12.062 7.688 -3.837 1.00 98.69 69 VAL A N 1
ATOM 493 C CA . VAL A 1 69 ? 11.722 6.439 -4.535 1.00 98.69 69 VAL A CA 1
ATOM 494 C C . VAL A 1 69 ? 12.962 5.772 -5.127 1.00 98.69 69 VAL A C 1
ATOM 496 O O . VAL A 1 69 ? 13.673 6.352 -5.948 1.00 98.69 69 VAL A O 1
ATOM 499 N N . GLN A 1 70 ? 13.209 4.519 -4.736 1.00 98.56 70 GLN A N 1
ATOM 500 C CA . GLN A 1 70 ? 14.310 3.712 -5.262 1.00 98.56 70 GLN A CA 1
ATOM 501 C C . GLN A 1 70 ? 13.934 3.038 -6.588 1.00 98.56 70 GLN A C 1
ATOM 503 O O . GLN A 1 70 ? 12.869 2.435 -6.720 1.00 98.56 70 GLN A O 1
ATOM 508 N N . PHE A 1 71 ? 14.866 3.061 -7.540 1.00 98.19 71 PHE A N 1
ATOM 509 C CA . PHE A 1 71 ? 14.778 2.323 -8.798 1.00 98.19 71 PHE A CA 1
ATOM 510 C C . PHE A 1 71 ? 15.838 1.225 -8.824 1.00 98.19 71 PHE A C 1
ATOM 512 O O . PHE A 1 71 ? 17.014 1.489 -8.576 1.00 98.19 71 PHE A O 1
ATOM 519 N N . HIS A 1 72 ? 15.425 -0.005 -9.130 1.00 98.25 72 HIS A N 1
ATOM 520 C CA . HIS A 1 72 ? 16.345 -1.133 -9.250 1.00 98.25 72 HIS A CA 1
ATOM 521 C C . HIS A 1 72 ? 16.916 -1.212 -10.681 1.00 98.25 72 HIS A C 1
ATOM 523 O O . HIS A 1 72 ? 16.136 -1.132 -11.635 1.00 98.25 72 HIS A O 1
ATOM 529 N N . PRO A 1 73 ? 18.242 -1.372 -10.868 1.00 97.31 73 PRO A N 1
ATOM 530 C CA . PRO A 1 73 ? 18.878 -1.239 -12.184 1.00 97.31 73 PRO A CA 1
ATOM 531 C C . PRO A 1 73 ? 18.582 -2.392 -13.158 1.00 97.31 73 PRO A C 1
ATOM 533 O O . PRO A 1 73 ? 18.677 -2.198 -14.367 1.00 97.31 73 PRO A O 1
ATOM 536 N N . THR A 1 74 ? 18.218 -3.578 -12.663 1.00 97.25 74 THR A N 1
ATOM 537 C CA . THR A 1 74 ? 18.088 -4.819 -13.457 1.00 97.25 74 THR A CA 1
ATOM 538 C C . THR A 1 74 ? 16.640 -5.310 -13.609 1.00 97.25 74 THR A C 1
ATOM 540 O O . THR A 1 74 ? 16.387 -6.502 -13.780 1.00 97.25 74 THR A O 1
ATOM 543 N N . GLY A 1 75 ? 15.649 -4.412 -13.583 1.00 96.50 75 GLY A N 1
ATOM 544 C CA . GLY A 1 75 ? 14.279 -4.774 -13.974 1.00 96.50 75 GLY A CA 1
ATOM 545 C C . GLY A 1 75 ? 14.209 -5.202 -15.449 1.00 96.50 75 GLY A C 1
ATOM 546 O O . GLY A 1 75 ? 14.755 -4.516 -16.315 1.00 96.50 75 GLY A O 1
ATOM 547 N N . ILE A 1 76 ? 13.533 -6.317 -15.759 1.00 97.44 76 ILE A N 1
ATOM 548 C CA . ILE A 1 76 ? 13.379 -6.797 -17.144 1.00 97.44 76 ILE A CA 1
ATOM 549 C C . ILE A 1 76 ? 12.687 -5.718 -17.981 1.00 97.44 76 ILE A C 1
ATOM 551 O O . ILE A 1 76 ? 11.570 -5.299 -17.675 1.00 97.44 76 ILE A O 1
ATOM 555 N N . TYR A 1 77 ? 13.326 -5.306 -19.074 1.00 96.00 77 TYR A N 1
ATOM 556 C CA . TYR A 1 77 ? 12.763 -4.336 -20.008 1.00 96.00 77 TYR A CA 1
ATOM 557 C C . TYR A 1 77 ? 11.386 -4.781 -20.533 1.00 96.00 77 TYR A C 1
ATOM 559 O O . TYR A 1 77 ? 11.179 -5.938 -20.899 1.00 96.00 77 TYR A O 1
ATOM 567 N N . GLY A 1 78 ? 10.429 -3.852 -20.560 1.00 95.19 78 GLY A N 1
ATOM 568 C CA . GLY A 1 78 ? 9.040 -4.101 -20.954 1.00 95.19 78 GLY A CA 1
ATOM 569 C C . GLY A 1 78 ? 8.185 -4.716 -19.841 1.00 95.19 78 GLY A C 1
ATOM 570 O O . GLY A 1 78 ? 7.143 -4.160 -19.511 1.00 95.19 78 GLY A O 1
ATOM 571 N N . ALA A 1 79 ? 8.621 -5.829 -19.244 1.00 96.19 79 ALA A N 1
ATOM 572 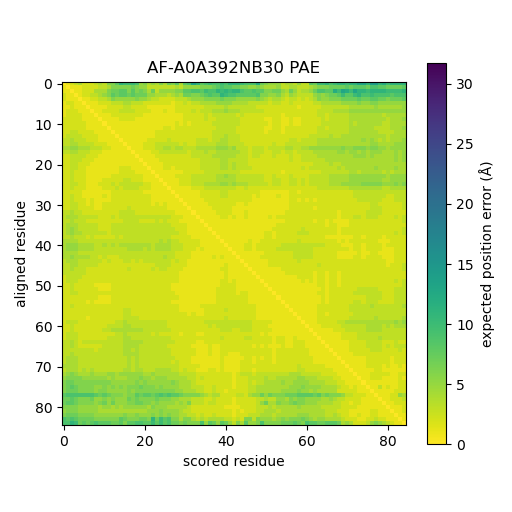C CA . ALA A 1 79 ? 7.830 -6.563 -18.249 1.00 96.19 79 ALA A CA 1
ATOM 573 C C . ALA A 1 79 ? 7.906 -5.982 -16.824 1.00 96.19 79 ALA A C 1
ATOM 575 O O . ALA A 1 79 ? 6.948 -6.093 -16.063 1.00 96.19 79 ALA A O 1
ATOM 576 N N . GLY A 1 80 ? 9.048 -5.406 -16.439 1.00 96.44 80 GLY A N 1
ATOM 577 C CA . GLY A 1 80 ? 9.294 -4.869 -15.099 1.00 96.44 80 GLY A CA 1
ATOM 578 C C . GLY A 1 80 ? 9.602 -5.917 -14.024 1.00 96.44 80 GLY A C 1
ATOM 579 O O . GLY A 1 80 ? 9.897 -5.534 -12.898 1.00 96.44 80 GLY A O 1
ATOM 580 N N . CYS A 1 81 ? 9.574 -7.222 -14.329 1.00 97.44 81 CYS A N 1
ATOM 581 C CA . CYS A 1 81 ? 9.946 -8.266 -13.368 1.00 97.44 81 CYS A CA 1
ATOM 582 C C . CYS A 1 81 ? 11.381 -8.070 -12.863 1.00 97.44 81 CYS A C 1
ATOM 584 O O . CYS A 1 81 ? 12.275 -7.721 -13.631 1.00 97.44 81 CYS A O 1
ATOM 586 N N . LEU A 1 82 ? 11.600 -8.322 -11.574 1.00 97.75 82 LEU A N 1
ATOM 587 C CA . LEU A 1 82 ? 12.921 -8.217 -10.968 1.00 97.75 82 LEU A CA 1
ATOM 588 C C . LEU A 1 82 ? 13.837 -9.344 -11.470 1.00 97.75 82 LEU A C 1
ATOM 590 O O . LEU A 1 82 ? 13.457 -10.514 -11.415 1.00 97.75 82 LEU A O 1
ATOM 594 N N . ILE A 1 83 ? 15.050 -8.994 -11.896 1.00 97.19 83 ILE A N 1
ATOM 595 C CA . ILE A 1 83 ? 16.188 -9.917 -11.904 1.00 97.19 83 ILE A CA 1
ATOM 596 C C . ILE A 1 83 ? 16.952 -9.680 -10.610 1.00 97.19 83 ILE A C 1
ATOM 598 O O . ILE A 1 83 ? 17.178 -8.528 -10.249 1.00 97.19 83 ILE A O 1
ATOM 602 N N . THR A 1 84 ? 17.301 -10.758 -9.903 1.00 94.94 84 THR A N 1
ATOM 603 C CA . THR A 1 84 ? 18.112 -10.646 -8.683 1.00 94.94 84 THR A CA 1
ATOM 604 C C . THR A 1 84 ? 19.391 -9.862 -8.959 1.00 94.94 84 THR A C 1
ATOM 606 O O . THR A 1 84 ? 19.955 -9.971 -10.050 1.00 94.94 84 THR A O 1
ATOM 609 N N . GLU A 1 85 ? 19.823 -9.086 -7.967 1.00 89.69 85 GLU A N 1
ATOM 610 C CA . GLU A 1 85 ? 21.185 -8.546 -7.925 1.00 89.69 85 GLU A CA 1
ATOM 611 C C . GLU A 1 85 ? 22.216 -9.682 -7.931 1.00 89.69 85 GLU A C 1
ATOM 613 O O . GLU A 1 85 ? 21.910 -10.750 -7.337 1.00 89.69 85 GLU A O 1
#

Foldseek 3Di:
DPPVLQDQADWDADPVPRDIDGDGDNDDDDPQAACQVVDPAAQDDPSRRCPVVVVCVVSVHDDPDPVDDDDDPAQPPPPRHDDDD

Mean predicted aligned error: 2.74 Å